Protein AF-A0A1A8KL02-F1 (afdb_monomer_lite)

Radius of gyration: 21.23 Å; chains: 1; bounding box: 30×47×62 Å

Sequence (93 aa):
LVYTEPEADDDFPSKITSKFNFTERDLDRHVDFNIRGDDVMVFLHIQKTGGTTFGRHLVKNIQLEQPCDCLAGQRKCTCHRPGKAESWLFSRF

Secondary structure (DSSP, 8-state):
-PPPPPPP---S-----------HHHH-------TTTT--EE----TTSSHHHHHHHHHHSS--SS--B--TT-S--B-BPTTSS-BSEES--

Foldseek 3Di:
DDDDDDDPPPPDPPDPPDDDDDDPVRVDDDDPDDLQDDAADEDDDDPPPCVVVVVCCVQPPDDDPDGWADDPPDQDTQAHRVPDSDHRYHDSD

Structure (mmCIF, N/CA/C/O backbone):
data_AF-A0A1A8KL02-F1
#
_entry.id   AF-A0A1A8KL02-F1
#
loop_
_atom_site.group_PDB
_atom_site.id
_atom_site.type_symbol
_atom_site.label_atom_id
_atom_site.label_alt_id
_atom_site.label_comp_id
_atom_site.label_asym_id
_atom_site.label_entity_id
_atom_site.label_seq_id
_atom_site.pdbx_PDB_ins_code
_atom_site.Cartn_x
_atom_site.Cartn_y
_atom_site.Cartn_z
_atom_site.occupancy
_atom_site.B_iso_or_equiv
_atom_site.auth_seq_id
_atom_site.auth_comp_id
_atom_site.auth_asym_id
_atom_site.auth_atom_id
_atom_site.pdbx_PDB_model_num
ATOM 1 N N . LEU A 1 1 ? 0.985 31.135 -46.414 1.00 41.50 1 LEU A N 1
ATOM 2 C CA . LEU A 1 1 ? 1.966 30.774 -45.370 1.00 41.50 1 LEU A CA 1
ATOM 3 C C . LEU A 1 1 ? 1.544 29.426 -44.822 1.00 41.50 1 LEU A C 1
ATOM 5 O O . LEU A 1 1 ? 0.522 29.345 -44.157 1.00 41.50 1 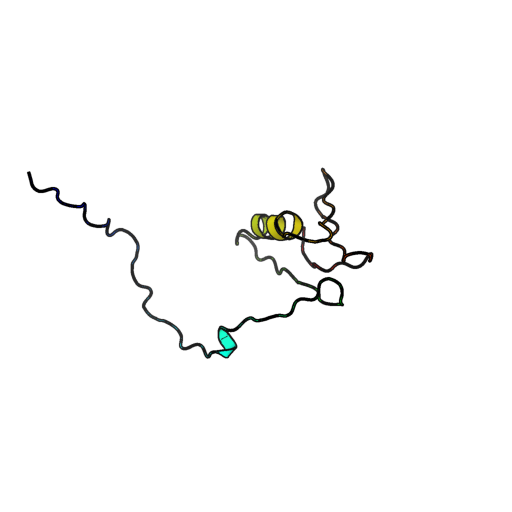LEU A O 1
ATOM 9 N N . VAL A 1 2 ? 2.229 28.372 -45.256 1.00 39.81 2 VAL A N 1
ATOM 10 C CA . VAL A 1 2 ? 1.974 26.993 -44.829 1.00 39.81 2 VAL A CA 1
ATOM 11 C C . VAL A 1 2 ? 2.611 26.844 -43.447 1.00 39.81 2 VAL A C 1
ATOM 13 O O . VAL A 1 2 ? 3.792 27.149 -43.302 1.00 39.81 2 VAL A O 1
ATOM 16 N N . TYR A 1 3 ? 1.825 26.479 -42.435 1.00 44.69 3 TYR A N 1
ATOM 17 C CA . TYR A 1 3 ? 2.342 26.150 -41.108 1.00 44.69 3 TYR A CA 1
ATOM 18 C C . TYR A 1 3 ? 2.996 24.767 -41.180 1.00 44.69 3 TYR A C 1
ATOM 20 O O . TYR A 1 3 ? 2.324 23.785 -41.486 1.00 44.69 3 TYR A O 1
ATOM 28 N N . THR A 1 4 ? 4.300 24.710 -40.931 1.00 52.44 4 THR A N 1
ATOM 29 C CA . THR A 1 4 ? 5.055 23.466 -40.746 1.00 52.44 4 THR A CA 1
ATOM 30 C C . THR A 1 4 ? 4.997 23.103 -39.263 1.00 52.44 4 THR A C 1
ATOM 32 O O . THR A 1 4 ? 5.374 23.927 -38.428 1.00 52.44 4 THR A O 1
ATOM 35 N N . GLU A 1 5 ? 4.497 21.913 -38.922 1.00 53.44 5 GLU A N 1
ATOM 36 C CA . GLU A 1 5 ? 4.584 21.389 -37.553 1.00 53.44 5 GLU A CA 1
ATOM 37 C C . GLU A 1 5 ? 6.048 21.043 -37.227 1.00 53.44 5 GLU A C 1
ATOM 39 O O . GLU A 1 5 ? 6.732 20.492 -38.092 1.00 53.44 5 GLU A O 1
ATOM 44 N N . PRO A 1 6 ? 6.563 21.378 -36.029 1.00 50.09 6 PRO A N 1
ATOM 45 C CA . PRO A 1 6 ? 7.933 21.044 -35.672 1.00 50.09 6 PRO A CA 1
ATOM 46 C C . PRO A 1 6 ? 8.077 19.529 -35.485 1.00 50.09 6 PRO A C 1
ATOM 48 O O . PRO A 1 6 ? 7.310 18.905 -34.750 1.00 50.09 6 PRO A O 1
ATOM 51 N N . GLU A 1 7 ? 9.057 18.956 -36.184 1.00 49.19 7 GLU A N 1
ATOM 52 C CA . GLU A 1 7 ? 9.464 17.555 -36.085 1.00 49.19 7 GLU A CA 1
ATOM 53 C C . GLU A 1 7 ? 9.865 17.231 -34.639 1.00 49.19 7 GLU A C 1
ATOM 55 O O . GLU A 1 7 ? 10.527 18.025 -33.971 1.00 49.19 7 GLU A O 1
ATOM 60 N N . ALA A 1 8 ? 9.411 16.080 -34.138 1.00 52.38 8 ALA A N 1
ATOM 61 C CA . ALA A 1 8 ? 9.672 15.638 -32.776 1.00 52.38 8 ALA A CA 1
ATOM 62 C C . ALA A 1 8 ? 11.185 15.527 -32.519 1.00 52.38 8 ALA A C 1
ATOM 64 O O . ALA A 1 8 ? 11.879 14.819 -33.245 1.00 52.38 8 ALA A O 1
ATOM 65 N N . ASP A 1 9 ? 11.664 16.209 -31.474 1.00 50.84 9 ASP A N 1
ATOM 66 C CA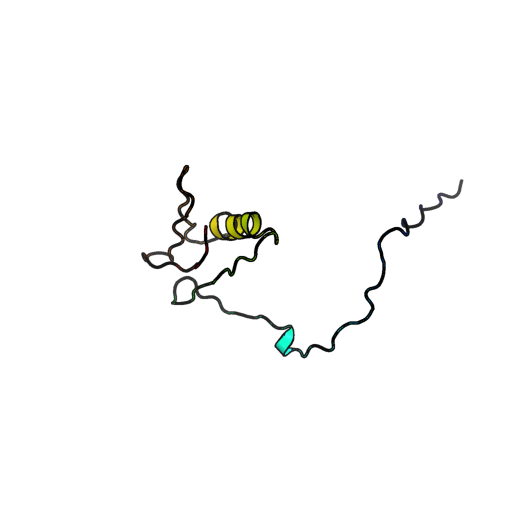 . ASP A 1 9 ? 13.053 16.169 -31.015 1.00 50.84 9 ASP A CA 1
ATOM 67 C C . ASP A 1 9 ? 13.532 14.718 -30.797 1.00 50.84 9 ASP A C 1
ATOM 69 O O . ASP A 1 9 ? 13.068 13.999 -29.907 1.00 50.84 9 ASP A O 1
ATOM 73 N N . ASP A 1 10 ? 14.489 14.307 -31.629 1.00 54.91 10 ASP A N 1
ATOM 74 C CA . ASP A 1 10 ? 15.103 12.976 -31.723 1.00 54.91 10 ASP A CA 1
ATOM 75 C C . ASP A 1 10 ? 16.253 12.802 -30.696 1.00 54.91 10 ASP A C 1
ATOM 77 O O . ASP A 1 10 ? 17.355 12.378 -31.039 1.00 54.91 10 ASP A O 1
ATOM 81 N N . ASP A 1 11 ? 16.027 13.169 -29.423 1.00 51.78 11 ASP A N 1
ATOM 82 C CA . ASP A 1 11 ? 17.019 13.030 -28.326 1.00 51.78 11 ASP A CA 1
ATOM 83 C C . ASP A 1 11 ? 16.476 12.269 -27.100 1.00 51.78 11 ASP A C 1
ATOM 85 O O . ASP A 1 11 ? 16.821 12.522 -25.947 1.00 51.78 11 ASP A O 1
ATOM 89 N N . PHE A 1 12 ? 15.618 11.275 -27.336 1.00 55.28 12 PHE A N 1
ATOM 90 C CA . PHE A 1 12 ? 15.446 10.171 -26.390 1.00 55.28 12 PHE A CA 1
ATOM 91 C C . PHE A 1 12 ? 16.114 8.930 -26.983 1.00 55.28 12 PHE A C 1
ATOM 93 O O . PHE A 1 12 ? 15.871 8.640 -28.157 1.00 55.28 12 PHE A O 1
ATOM 100 N N . PRO A 1 13 ? 16.910 8.153 -26.215 1.00 53.81 13 PRO A N 1
ATOM 101 C CA . PRO A 1 13 ? 17.473 6.893 -26.686 1.00 53.81 13 PRO A CA 1
ATOM 102 C C . PRO A 1 13 ? 16.330 5.905 -26.938 1.00 53.81 13 PRO A C 1
ATOM 104 O O . PRO A 1 13 ? 15.898 5.131 -26.082 1.00 53.81 13 PRO A O 1
ATOM 107 N N . SER A 1 14 ? 15.799 5.988 -28.147 1.00 63.00 14 SER A N 1
ATOM 108 C CA . SER A 1 14 ? 14.708 5.193 -28.651 1.00 63.00 14 SER A CA 1
ATOM 109 C C . SER A 1 14 ? 15.232 3.792 -28.922 1.00 63.00 14 SER A C 1
ATOM 111 O O . SER A 1 14 ? 16.137 3.618 -29.732 1.00 63.00 14 SER A O 1
ATOM 113 N N . LYS A 1 15 ? 14.562 2.804 -28.312 1.00 58.16 15 LYS A N 1
ATOM 114 C CA . LYS A 1 15 ? 14.568 1.362 -28.635 1.00 58.16 15 LYS A CA 1
ATOM 115 C C . LYS A 1 15 ? 15.565 0.488 -27.865 1.00 58.16 15 LYS A C 1
ATOM 117 O O . LYS A 1 15 ? 16.493 -0.085 -28.423 1.00 58.16 15 LYS A O 1
ATOM 122 N N . ILE A 1 16 ? 15.222 0.195 -26.608 1.00 64.25 16 ILE A N 1
ATOM 123 C CA . ILE A 1 16 ? 15.472 -1.148 -26.057 1.00 64.25 16 ILE A CA 1
ATOM 124 C C . ILE A 1 16 ? 14.494 -2.105 -26.762 1.00 64.25 16 ILE A C 1
ATOM 126 O O . ILE A 1 16 ? 13.325 -2.203 -26.396 1.00 64.25 16 ILE A O 1
ATOM 130 N N . THR A 1 17 ? 14.942 -2.759 -27.833 1.00 66.88 17 THR A N 1
ATOM 131 C CA . THR A 1 17 ? 14.110 -3.600 -28.721 1.00 66.88 17 THR A CA 1
ATOM 132 C C . THR A 1 17 ? 14.081 -5.086 -28.371 1.00 66.88 17 THR A C 1
ATOM 134 O O . THR A 1 17 ? 13.536 -5.873 -29.138 1.00 66.88 17 THR A O 1
ATOM 137 N N . SER A 1 18 ? 14.598 -5.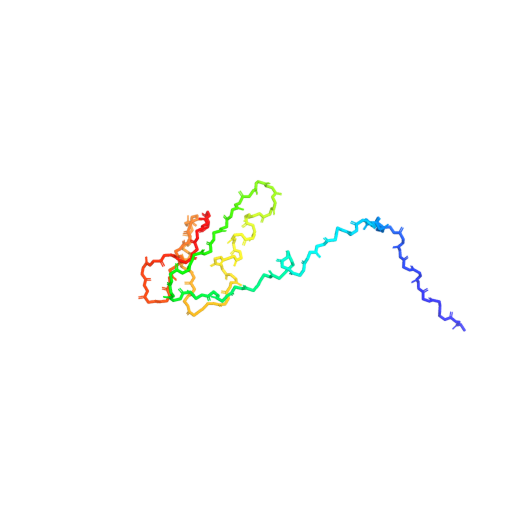501 -27.215 1.00 81.75 18 SER A N 1
ATOM 138 C CA . SER A 1 18 ? 14.449 -6.887 -26.758 1.00 81.75 18 SER A CA 1
ATOM 139 C C . SER A 1 18 ? 13.328 -6.982 -25.725 1.00 81.75 18 SER A C 1
ATOM 141 O O . SER A 1 18 ? 13.554 -6.775 -24.534 1.00 81.75 18 SER A O 1
ATOM 143 N N . LYS A 1 19 ? 12.106 -7.294 -26.175 1.00 87.81 19 LYS A N 1
ATOM 144 C CA . LYS A 1 19 ? 11.012 -7.682 -25.273 1.00 87.81 19 LYS A CA 1
ATOM 145 C C . LYS A 1 19 ? 11.1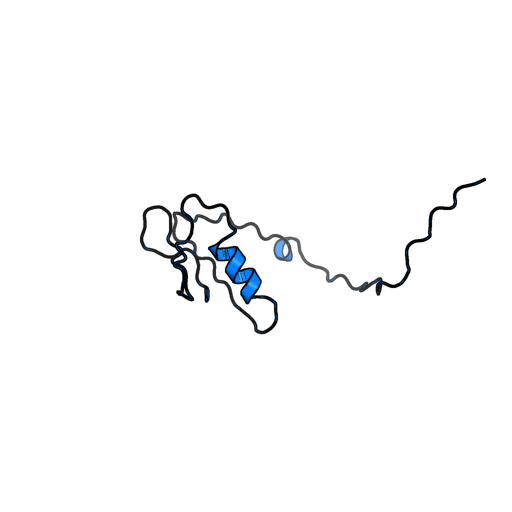76 -9.156 -24.916 1.00 87.81 19 LYS A C 1
ATOM 147 O O . LYS A 1 19 ? 11.199 -10.005 -25.803 1.00 87.81 19 LYS A O 1
ATOM 152 N N . PHE A 1 20 ? 11.297 -9.456 -23.628 1.00 92.38 20 PHE A N 1
ATOM 153 C CA . PHE A 1 20 ? 11.296 -10.835 -23.153 1.00 92.38 20 PHE A CA 1
ATOM 154 C C . PHE A 1 20 ? 9.910 -11.467 -23.362 1.00 92.38 20 PHE A C 1
ATOM 156 O O . PHE A 1 20 ? 8.892 -10.784 -23.229 1.00 92.38 20 PHE A O 1
ATOM 163 N N . ASN A 1 21 ? 9.870 -12.757 -23.708 1.00 93.88 21 ASN A N 1
ATOM 164 C CA . ASN A 1 21 ? 8.619 -13.475 -23.940 1.00 93.88 21 ASN A CA 1
ATOM 165 C C . ASN A 1 21 ? 8.033 -13.961 -22.605 1.00 93.88 21 ASN A C 1
ATOM 167 O O . ASN A 1 21 ? 8.291 -15.082 -22.171 1.00 93.88 21 ASN A O 1
ATOM 171 N N . PHE A 1 22 ? 7.306 -13.071 -21.932 1.00 96.44 22 PHE A N 1
ATOM 172 C CA . PHE A 1 22 ? 6.573 -13.373 -20.704 1.00 96.44 22 PHE A CA 1
ATOM 173 C C . PHE A 1 22 ? 5.299 -14.169 -21.004 1.00 96.44 22 PHE A C 1
ATOM 175 O O . PHE A 1 22 ? 4.598 -13.884 -21.975 1.00 96.44 22 PHE A O 1
ATOM 182 N N . THR A 1 23 ? 4.965 -15.132 -20.145 1.00 96.75 23 THR A N 1
ATOM 183 C CA . THR A 1 23 ? 3.651 -15.785 -20.174 1.00 96.75 23 THR A CA 1
ATOM 184 C C . THR A 1 23 ? 2.584 -14.868 -19.572 1.00 96.75 23 THR A C 1
ATOM 186 O O . THR A 1 23 ? 2.896 -13.950 -18.813 1.00 96.75 23 THR A O 1
ATOM 189 N N . GLU A 1 24 ? 1.305 -15.138 -19.838 1.00 96.00 24 GLU A N 1
ATOM 190 C CA . GLU A 1 24 ? 0.200 -14.399 -19.204 1.00 96.00 24 GLU A CA 1
ATOM 191 C C . GLU A 1 24 ? 0.296 -14.425 -17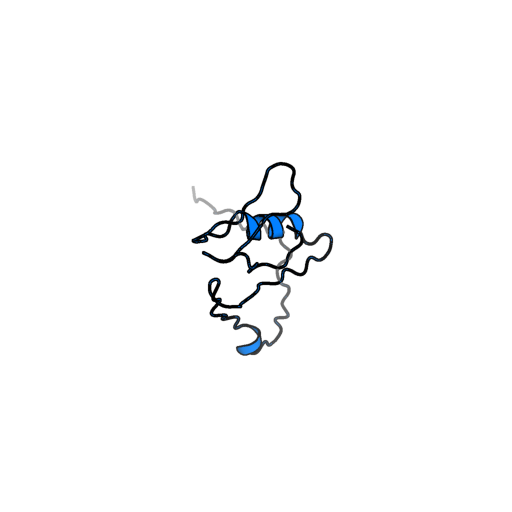.672 1.00 96.00 24 GLU A C 1
ATOM 193 O O . GLU A 1 24 ? 0.080 -13.408 -17.021 1.00 96.00 24 GLU A O 1
ATOM 198 N N . ARG A 1 25 ? 0.732 -15.553 -17.094 1.00 95.50 25 ARG A N 1
ATOM 199 C CA . ARG A 1 25 ? 0.918 -15.700 -15.641 1.00 95.50 25 ARG A CA 1
ATOM 200 C C . ARG A 1 25 ? 2.048 -14.828 -15.092 1.00 95.50 25 ARG A C 1
ATOM 202 O O . ARG A 1 25 ? 2.014 -14.435 -13.929 1.00 95.50 25 ARG A O 1
ATOM 209 N N . ASP A 1 26 ? 3.061 -14.518 -15.898 1.00 95.81 26 ASP A N 1
ATOM 210 C CA . ASP A 1 26 ? 4.165 -13.654 -15.469 1.00 95.81 26 ASP A CA 1
ATOM 211 C C . ASP A 1 26 ? 3.738 -12.188 -15.381 1.00 95.81 26 ASP A C 1
ATOM 213 O O . ASP A 1 26 ? 4.308 -11.443 -14.583 1.00 95.81 26 ASP A O 1
ATOM 217 N N . LEU A 1 27 ? 2.737 -11.794 -16.171 1.00 96.00 27 LEU A N 1
ATOM 218 C CA . LEU A 1 27 ? 2.243 -10.422 -16.265 1.00 96.00 27 LEU A CA 1
ATOM 219 C C . LEU A 1 27 ? 1.013 -10.177 -15.387 1.00 96.00 27 LEU A C 1
ATOM 221 O O . LEU A 1 27 ? 0.867 -9.082 -14.846 1.00 96.00 27 LEU A O 1
ATOM 225 N N . ASP A 1 28 ? 0.145 -11.176 -15.229 1.00 96.25 28 ASP A N 1
ATOM 226 C CA . ASP A 1 28 ? -1.076 -11.044 -14.444 1.00 96.25 28 ASP A CA 1
ATOM 227 C C . ASP A 1 28 ? -0.768 -11.012 -12.940 1.00 96.25 28 ASP A C 1
ATOM 229 O O . ASP A 1 28 ? -0.172 -11.928 -12.362 1.00 96.25 28 ASP A O 1
ATOM 233 N N . ARG A 1 29 ? -1.144 -9.907 -12.296 1.00 95.12 29 ARG A N 1
ATOM 234 C CA . ARG A 1 29 ? -0.994 -9.676 -10.855 1.00 95.12 29 ARG A CA 1
ATOM 235 C C . ARG A 1 29 ? -2.329 -9.236 -10.283 1.00 95.12 29 ARG A C 1
ATOM 237 O O . ARG A 1 29 ? -2.475 -8.121 -9.790 1.00 95.12 29 ARG A O 1
ATOM 244 N N . HIS A 1 30 ? -3.302 -10.132 -10.359 1.00 96.19 30 HIS A N 1
ATOM 245 C CA . HIS A 1 30 ? -4.566 -9.971 -9.666 1.00 96.19 30 HIS A CA 1
ATOM 246 C C . HIS A 1 30 ? -4.467 -10.529 -8.241 1.00 96.19 30 HIS A C 1
ATOM 248 O O . HIS A 1 30 ? -4.160 -11.703 -8.040 1.00 96.19 30 HIS A O 1
ATOM 254 N N . VAL A 1 31 ? -4.712 -9.675 -7.249 1.00 96.00 31 VAL A N 1
ATOM 255 C CA . VAL A 1 31 ? -4.772 -10.045 -5.830 1.00 96.00 31 VAL A CA 1
ATOM 256 C C . VAL A 1 31 ? -6.057 -9.460 -5.263 1.00 96.00 31 VAL A C 1
ATOM 258 O O . VAL A 1 31 ? -6.224 -8.240 -5.263 1.00 96.00 31 VAL A O 1
ATOM 261 N N . ASP A 1 32 ? -6.947 -10.321 -4.775 1.00 96.94 32 ASP A N 1
ATOM 262 C CA . ASP A 1 32 ? -8.137 -9.904 -4.032 1.00 96.94 32 ASP A CA 1
ATOM 263 C C . ASP A 1 32 ? -7.735 -9.569 -2.590 1.00 96.94 32 ASP A C 1
ATOM 265 O O . ASP A 1 32 ? -7.800 -10.400 -1.688 1.00 96.94 32 ASP A O 1
ATOM 269 N N . PHE A 1 33 ? -7.176 -8.373 -2.404 1.00 96.94 33 PHE A N 1
ATOM 270 C CA . PHE A 1 33 ? -6.629 -7.952 -1.120 1.00 96.94 33 PHE A CA 1
ATOM 271 C C . PHE A 1 33 ? -7.745 -7.616 -0.126 1.00 96.94 33 PHE A C 1
ATOM 273 O O . PHE A 1 33 ? -8.452 -6.615 -0.274 1.00 96.94 33 PHE A O 1
ATOM 280 N N . ASN A 1 34 ? -7.837 -8.391 0.953 1.00 97.44 34 ASN A N 1
ATOM 281 C CA . ASN A 1 34 ? -8.807 -8.184 2.015 1.00 97.44 34 ASN A CA 1
ATOM 282 C C . ASN A 1 34 ? -8.165 -7.531 3.249 1.00 97.44 34 ASN A C 1
ATOM 284 O O . ASN A 1 34 ? -7.693 -8.196 4.175 1.00 97.44 34 ASN A O 1
ATOM 288 N N . ILE A 1 35 ? -8.242 -6.199 3.325 1.00 96.88 35 ILE A N 1
ATOM 289 C CA . ILE A 1 35 ? -7.681 -5.428 4.447 1.00 96.88 35 ILE A CA 1
ATOM 290 C C . ILE A 1 35 ? -8.301 -5.781 5.812 1.00 96.88 35 ILE A C 1
ATOM 292 O O . ILE A 1 35 ? -7.636 -5.661 6.841 1.00 96.88 35 ILE A O 1
ATOM 296 N N . ARG A 1 36 ? -9.564 -6.230 5.845 1.00 97.00 36 ARG A N 1
ATOM 297 C CA . ARG A 1 36 ? -10.265 -6.632 7.081 1.00 97.00 36 ARG A CA 1
ATOM 298 C C . ARG A 1 36 ? -9.945 -8.072 7.506 1.00 97.00 36 ARG A C 1
ATOM 300 O O . ARG A 1 36 ? -10.136 -8.406 8.680 1.00 97.00 36 ARG A O 1
ATOM 307 N N . GLY A 1 37 ? -9.499 -8.893 6.554 1.00 96.56 37 GLY A N 1
ATOM 308 C CA . GLY A 1 37 ? -9.057 -10.272 6.748 1.00 96.56 37 GLY A CA 1
ATOM 309 C C . GLY A 1 37 ? -7.669 -10.340 7.375 1.00 96.56 37 GLY A C 1
ATOM 310 O O . GLY A 1 37 ? -7.349 -9.538 8.251 1.00 96.56 37 GLY A O 1
ATOM 311 N N . ASP A 1 38 ? -6.852 -11.280 6.903 1.00 97.31 38 ASP A N 1
ATOM 312 C CA . ASP A 1 38 ? -5.528 -11.575 7.467 1.00 97.31 38 ASP A CA 1
ATOM 313 C C . ASP A 1 38 ? -4.372 -11.201 6.523 1.00 97.31 38 ASP A C 1
ATOM 315 O O . ASP A 1 38 ? -3.200 -11.380 6.856 1.00 97.31 38 ASP A O 1
ATOM 319 N N . ASP A 1 39 ? -4.674 -10.586 5.376 1.00 98.25 39 ASP A N 1
ATOM 320 C CA . ASP A 1 39 ? -3.674 -10.237 4.367 1.00 98.25 39 ASP A CA 1
ATOM 321 C C . ASP A 1 39 ? -2.730 -9.138 4.856 1.00 98.25 39 ASP A C 1
ATOM 323 O O . ASP A 1 39 ? -3.160 -8.165 5.486 1.00 98.25 39 ASP A O 1
ATOM 327 N N . VAL A 1 40 ? -1.439 -9.278 4.547 1.00 98.06 40 VAL A N 1
ATOM 328 C CA . VAL A 1 40 ? -0.403 -8.294 4.881 1.00 98.06 40 VAL A CA 1
ATOM 329 C C . VAL A 1 40 ? 0.395 -7.947 3.633 1.00 98.06 40 VAL A C 1
ATOM 331 O O . VAL A 1 40 ? 1.017 -8.811 3.016 1.00 98.06 40 VAL A O 1
ATOM 334 N N . MET A 1 41 ? 0.439 -6.661 3.289 1.00 98.00 41 MET A N 1
ATOM 335 C CA . MET A 1 41 ? 1.344 -6.160 2.262 1.00 98.00 41 MET A CA 1
ATOM 336 C C . MET A 1 41 ? 2.732 -5.940 2.865 1.00 98.00 41 MET A C 1
ATOM 338 O O . MET A 1 41 ? 2.882 -5.266 3.885 1.00 98.00 41 MET A O 1
ATOM 342 N N . VAL A 1 42 ? 3.766 -6.472 2.217 1.00 98.19 42 VAL A N 1
ATOM 343 C CA . VAL A 1 42 ? 5.159 -6.334 2.657 1.00 98.19 42 VAL A CA 1
ATOM 344 C C . VAL A 1 42 ? 5.917 -5.470 1.661 1.00 98.19 42 VAL A C 1
ATOM 346 O O . VAL A 1 42 ? 6.088 -5.846 0.504 1.00 98.19 42 VAL A O 1
ATOM 349 N N . PHE A 1 43 ? 6.407 -4.314 2.110 1.00 98.19 43 PHE A N 1
ATOM 350 C CA . PHE A 1 43 ? 7.239 -3.450 1.279 1.00 98.19 43 PHE A CA 1
ATOM 351 C C . PHE A 1 43 ? 8.727 -3.687 1.557 1.00 98.19 43 PHE A C 1
ATOM 353 O O . PHE A 1 43 ? 9.290 -3.184 2.534 1.00 98.19 43 PHE A O 1
ATOM 360 N N . LEU A 1 44 ? 9.381 -4.426 0.657 1.00 98.00 44 LEU A N 1
ATOM 361 C CA . LEU A 1 44 ? 10.829 -4.616 0.676 1.00 98.00 44 LEU A CA 1
ATOM 362 C C . LEU A 1 44 ? 11.538 -3.378 0.103 1.00 98.00 44 LEU A C 1
ATOM 364 O O . LEU A 1 44 ? 11.527 -3.128 -1.101 1.00 98.00 44 LEU A O 1
ATOM 368 N N . HIS A 1 45 ? 12.177 -2.599 0.973 1.00 97.19 45 HIS A N 1
ATOM 369 C CA . HIS A 1 45 ? 12.842 -1.355 0.590 1.00 97.19 45 HIS A CA 1
ATOM 370 C C . HIS A 1 45 ? 14.321 -1.571 0.232 1.00 97.19 45 HIS A C 1
ATOM 372 O O . HIS A 1 45 ? 15.143 -1.868 1.098 1.00 97.19 45 HIS A O 1
ATOM 378 N N . ILE A 1 46 ? 14.667 -1.332 -1.037 1.00 97.56 46 ILE A N 1
ATOM 379 C CA . ILE A 1 46 ? 16.046 -1.337 -1.551 1.00 97.56 46 ILE A CA 1
ATOM 380 C C . ILE A 1 46 ? 16.612 0.091 -1.554 1.00 97.56 46 ILE A C 1
ATOM 382 O O . ILE A 1 46 ? 15.906 1.067 -1.802 1.00 97.56 46 ILE A O 1
ATOM 386 N N . GLN A 1 47 ? 17.900 0.239 -1.248 1.00 97.50 47 GLN A N 1
ATOM 387 C CA . GLN A 1 47 ? 18.527 1.555 -1.147 1.00 97.50 47 GLN A CA 1
ATOM 388 C C . GLN A 1 47 ? 18.523 2.304 -2.486 1.00 97.50 47 GLN A C 1
ATOM 390 O O . GLN A 1 47 ? 18.759 1.724 -3.539 1.00 97.50 47 GLN A O 1
ATOM 395 N N . LYS A 1 48 ? 18.315 3.627 -2.417 1.00 97.19 48 LYS A N 1
ATOM 396 C CA . LYS A 1 48 ? 18.386 4.568 -3.554 1.00 97.19 48 LYS A CA 1
ATOM 397 C C . LYS A 1 48 ? 17.379 4.316 -4.691 1.00 97.19 48 LYS A C 1
ATOM 399 O O . LYS A 1 48 ? 17.507 4.930 -5.739 1.00 97.19 48 LYS A O 1
ATOM 404 N N . THR A 1 49 ? 16.321 3.539 -4.456 1.00 97.81 49 THR A N 1
ATOM 405 C CA . THR A 1 49 ? 15.242 3.296 -5.439 1.00 97.81 49 THR A CA 1
ATOM 406 C C . THR A 1 49 ? 14.006 4.181 -5.231 1.00 97.81 49 THR A C 1
ATOM 408 O O . THR A 1 49 ? 12.917 3.868 -5.697 1.00 97.81 49 THR A O 1
ATOM 411 N N . GLY A 1 50 ? 14.131 5.274 -4.470 1.00 97.62 50 GLY A N 1
ATOM 412 C CA . GLY A 1 50 ? 12.989 6.139 -4.142 1.00 97.62 50 GLY A CA 1
ATOM 413 C C . GLY A 1 50 ? 12.027 5.554 -3.097 1.00 97.62 50 GLY A C 1
ATOM 414 O O . GLY A 1 50 ? 10.960 6.120 -2.862 1.00 97.62 50 GLY A O 1
ATOM 415 N N . GLY A 1 51 ? 12.404 4.472 -2.407 1.00 97.25 51 GLY A N 1
ATOM 416 C CA . GLY A 1 51 ? 11.530 3.806 -1.438 1.00 97.25 51 GLY A CA 1
ATOM 417 C C . GLY A 1 51 ? 11.123 4.651 -0.223 1.00 97.25 51 GLY A C 1
ATOM 418 O O . GLY A 1 51 ? 10.094 4.380 0.385 1.00 97.25 51 GLY A O 1
ATOM 419 N N . THR A 1 52 ? 11.849 5.729 0.099 1.00 95.50 52 THR A N 1
ATOM 420 C CA . THR A 1 52 ? 11.400 6.734 1.083 1.00 95.50 52 THR A CA 1
ATOM 421 C C . THR A 1 52 ? 10.123 7.442 0.626 1.00 95.50 52 THR A C 1
ATOM 423 O O . THR A 1 52 ? 9.195 7.618 1.414 1.00 95.50 52 THR A O 1
ATOM 426 N N . THR A 1 53 ? 10.077 7.862 -0.639 1.00 96.81 53 THR A N 1
ATOM 427 C CA . THR A 1 53 ? 8.904 8.518 -1.223 1.00 96.81 53 THR A CA 1
ATOM 428 C C . THR A 1 53 ? 7.782 7.506 -1.366 1.00 96.81 53 THR A C 1
ATOM 430 O O . THR A 1 53 ? 6.690 7.740 -0.860 1.00 96.81 53 THR A O 1
ATOM 433 N N . PHE A 1 54 ? 8.073 6.346 -1.960 1.00 97.69 54 PHE A N 1
ATOM 434 C CA . PHE A 1 54 ? 7.078 5.294 -2.151 1.00 97.69 54 PHE A CA 1
ATOM 435 C C . PHE A 1 54 ? 6.453 4.836 -0.825 1.00 97.69 54 PHE A C 1
ATOM 437 O O . PHE A 1 54 ? 5.235 4.847 -0.687 1.00 97.69 54 PHE A O 1
ATOM 444 N N . GLY A 1 55 ? 7.266 4.554 0.198 1.00 96.56 55 GLY A N 1
ATOM 445 C CA . GLY A 1 55 ? 6.776 4.177 1.525 1.00 96.56 55 GLY A CA 1
ATOM 446 C C . GLY A 1 55 ? 5.889 5.247 2.166 1.00 96.56 55 GLY A C 1
ATOM 447 O O . GLY A 1 55 ? 4.870 4.918 2.765 1.00 96.56 55 GLY A O 1
ATOM 448 N N . ARG A 1 56 ? 6.198 6.538 1.968 1.00 95.56 56 ARG A N 1
ATOM 449 C CA . ARG A 1 56 ? 5.325 7.638 2.408 1.00 95.56 56 ARG A CA 1
ATOM 450 C C . ARG A 1 56 ? 3.963 7.608 1.709 1.00 95.56 56 ARG A C 1
ATOM 452 O O . ARG A 1 56 ? 2.965 7.890 2.364 1.00 95.56 56 ARG A O 1
ATOM 459 N N . HIS A 1 57 ? 3.912 7.279 0.417 1.00 96.94 57 HIS A N 1
ATOM 460 C CA . HIS A 1 57 ? 2.643 7.119 -0.296 1.00 96.94 57 HIS A CA 1
ATOM 461 C C . HIS A 1 57 ? 1.817 5.956 0.265 1.00 96.94 57 HIS A C 1
ATOM 463 O O . HIS A 1 57 ? 0.612 6.124 0.420 1.00 96.94 57 HIS A O 1
ATOM 469 N N . LEU A 1 58 ? 2.448 4.839 0.647 1.00 97.31 58 LEU A N 1
ATOM 470 C CA . LEU A 1 58 ? 1.734 3.691 1.223 1.00 97.31 58 LEU A CA 1
ATOM 471 C C . LEU A 1 58 ? 0.984 4.042 2.515 1.00 97.31 58 LEU A C 1
ATOM 473 O O . LEU A 1 58 ? -0.128 3.571 2.719 1.00 97.31 58 LEU A O 1
ATOM 477 N N . VAL A 1 59 ? 1.574 4.882 3.370 1.00 96.69 59 VAL A N 1
ATOM 478 C CA . VAL A 1 59 ? 0.990 5.221 4.680 1.00 96.69 59 VAL A CA 1
ATOM 479 C C . VAL A 1 59 ? 0.137 6.494 4.681 1.00 96.69 59 VAL A C 1
ATOM 481 O O . VAL A 1 59 ? -0.600 6.718 5.634 1.00 96.69 59 VAL A O 1
ATOM 484 N N . LYS A 1 60 ? 0.225 7.351 3.651 1.00 95.62 60 LYS A N 1
ATOM 485 C CA . LYS A 1 60 ? -0.496 8.646 3.609 1.00 95.62 60 LYS A CA 1
ATOM 486 C C . LYS A 1 60 ? -1.436 8.840 2.425 1.00 95.62 60 LYS A C 1
ATOM 488 O O . LYS A 1 60 ? -2.320 9.681 2.520 1.00 95.62 60 LYS A O 1
ATOM 493 N N . ASN A 1 61 ? -1.236 8.118 1.323 1.00 96.12 61 ASN A N 1
ATOM 494 C CA . ASN A 1 61 ? -1.854 8.445 0.034 1.00 96.12 61 ASN A CA 1
ATOM 495 C C . ASN A 1 61 ? -2.649 7.278 -0.578 1.00 96.12 61 ASN A C 1
ATOM 497 O O . ASN A 1 61 ? -2.949 7.310 -1.768 1.00 96.12 61 ASN A O 1
ATOM 501 N N . ILE A 1 62 ? -2.991 6.258 0.214 1.00 95.88 62 ILE A N 1
ATOM 502 C CA . ILE A 1 62 ? -3.968 5.231 -0.167 1.00 95.88 62 ILE A CA 1
ATOM 503 C C . ILE A 1 62 ? -5.319 5.627 0.429 1.00 95.88 62 ILE A C 1
ATOM 505 O O . ILE A 1 62 ? -5.405 5.972 1.608 1.00 95.88 62 ILE A O 1
ATOM 509 N N . GLN A 1 63 ? -6.377 5.579 -0.379 1.00 95.25 63 GLN A N 1
ATOM 510 C CA . GLN A 1 63 ? -7.734 5.818 0.097 1.00 95.25 63 GLN A CA 1
ATOM 511 C C . GLN A 1 63 ? -8.232 4.579 0.849 1.00 95.25 63 GLN A C 1
ATOM 513 O O . GLN A 1 63 ? -8.558 3.561 0.244 1.00 95.25 63 GLN A O 1
ATOM 518 N N . LEU A 1 64 ? -8.254 4.670 2.177 1.00 94.75 64 LEU A N 1
ATOM 519 C CA . LEU A 1 64 ? -8.637 3.591 3.082 1.00 94.75 64 LEU A CA 1
ATOM 520 C C . LEU A 1 64 ? -9.875 3.989 3.879 1.00 94.75 64 LEU A C 1
ATOM 522 O O . LEU A 1 64 ? -10.057 5.160 4.203 1.00 94.75 64 LEU A O 1
ATOM 526 N N . GLU A 1 65 ? -10.683 3.000 4.254 1.00 94.56 65 GLU A N 1
ATOM 527 C CA . GLU A 1 65 ? -11.778 3.200 5.209 1.00 94.56 65 GLU A CA 1
ATOM 528 C C . GLU A 1 65 ? -11.254 3.686 6.570 1.00 94.56 65 GLU A C 1
ATOM 530 O O . GLU A 1 65 ? -11.818 4.601 7.163 1.00 94.56 65 GLU A O 1
ATOM 535 N N . GLN A 1 66 ? -10.144 3.100 7.033 1.00 96.19 66 GLN A N 1
ATOM 536 C CA . GLN A 1 66 ? -9.400 3.540 8.210 1.00 96.19 66 GLN A CA 1
ATOM 537 C C . GLN A 1 66 ? -7.973 3.925 7.775 1.00 96.19 66 GLN A C 1
ATOM 539 O O . GLN A 1 66 ? -7.191 3.036 7.426 1.00 96.19 66 GLN A O 1
ATOM 544 N N . PRO A 1 67 ? -7.627 5.225 7.748 1.00 96.94 67 PRO A N 1
ATOM 545 C CA . PRO A 1 67 ? -6.277 5.688 7.425 1.00 96.94 67 PRO A CA 1
ATOM 546 C C . PRO A 1 67 ? -5.231 5.238 8.454 1.00 96.94 67 PRO A C 1
ATOM 548 O O . PRO A 1 67 ? -5.566 4.889 9.584 1.00 96.94 67 PRO A O 1
ATOM 551 N N . CYS A 1 68 ? -3.948 5.284 8.084 1.00 97.25 68 CYS A N 1
ATOM 552 C CA . CYS A 1 68 ? -2.871 5.087 9.052 1.00 97.25 68 CYS A CA 1
ATOM 553 C C . CYS A 1 68 ? -2.705 6.311 9.964 1.00 97.25 68 CYS A C 1
ATOM 555 O O . CYS A 1 68 ? -2.720 7.453 9.498 1.00 97.25 68 CYS A O 1
ATOM 557 N N . ASP A 1 69 ? -2.403 6.071 11.238 1.00 96.31 69 ASP A N 1
ATOM 558 C CA . ASP A 1 69 ? -2.109 7.128 12.202 1.00 96.31 69 ASP A CA 1
ATOM 559 C C . ASP A 1 69 ? -0.622 7.497 12.163 1.00 96.31 69 ASP A C 1
ATOM 561 O O . ASP A 1 69 ? 0.246 6.755 12.632 1.00 96.31 69 ASP A O 1
ATOM 565 N N . CYS A 1 70 ? -0.314 8.664 11.597 1.00 95.38 70 CYS A N 1
ATOM 566 C CA . CYS A 1 70 ? 1.046 9.186 11.467 1.00 95.38 70 CYS A CA 1
ATOM 567 C C . CYS A 1 70 ? 1.251 10.425 12.353 1.00 95.38 70 CYS A C 1
ATOM 569 O O . CYS A 1 70 ? 1.032 11.555 11.910 1.00 95.38 70 CYS A O 1
ATOM 571 N N . LEU A 1 71 ? 1.715 10.233 13.588 1.00 92.12 71 LEU A N 1
ATOM 572 C CA . LEU A 1 71 ? 1.975 11.338 14.516 1.00 92.12 71 LEU A CA 1
ATOM 573 C C . LEU A 1 71 ? 3.204 12.159 14.097 1.00 92.12 71 LEU A C 1
ATOM 575 O O . LEU A 1 71 ? 4.253 11.617 13.736 1.00 92.12 71 LEU A O 1
ATOM 579 N N . ALA A 1 72 ? 3.096 13.488 14.181 1.00 88.06 72 ALA A N 1
ATOM 580 C CA . ALA A 1 72 ? 4.217 14.382 13.908 1.00 88.06 72 ALA A CA 1
ATOM 581 C C . ALA A 1 72 ? 5.400 14.070 14.846 1.00 88.06 72 ALA A C 1
ATOM 583 O O . ALA A 1 72 ? 5.230 13.895 16.049 1.00 88.06 72 ALA A O 1
ATOM 584 N N . GLY A 1 73 ? 6.607 13.975 14.283 1.00 85.81 73 GLY A N 1
ATOM 585 C CA . GLY A 1 73 ? 7.823 13.618 15.023 1.00 85.81 73 GLY A CA 1
ATOM 586 C C . GLY A 1 73 ? 8.100 12.112 15.122 1.00 85.81 73 GLY A C 1
ATOM 587 O O . GLY A 1 73 ? 9.245 11.732 15.365 1.00 85.81 73 GLY A O 1
ATOM 588 N N . GLN A 1 74 ? 7.118 11.244 14.851 1.00 87.75 74 GLN A N 1
ATOM 589 C CA . GLN A 1 74 ? 7.359 9.806 14.750 1.00 87.75 74 GLN A CA 1
ATOM 590 C C . GLN A 1 74 ? 7.828 9.423 13.344 1.00 87.75 74 GLN A C 1
ATOM 592 O O . GLN A 1 74 ? 7.356 9.935 12.330 1.00 87.75 74 GLN A O 1
ATOM 597 N N . ARG A 1 75 ? 8.798 8.503 13.281 1.00 84.19 75 ARG A N 1
ATOM 598 C CA . ARG A 1 75 ? 9.297 7.950 12.010 1.00 84.19 75 ARG A CA 1
ATOM 599 C C . ARG A 1 75 ? 8.408 6.837 11.452 1.00 84.19 75 ARG A C 1
ATOM 601 O O . ARG A 1 75 ? 8.570 6.509 10.282 1.00 84.19 75 ARG A O 1
ATOM 608 N N . LYS A 1 76 ? 7.544 6.268 12.297 1.00 91.81 76 LYS A N 1
ATOM 609 C CA . LYS A 1 76 ? 6.673 5.133 12.009 1.00 91.81 76 LYS A CA 1
ATOM 610 C C . LYS A 1 76 ? 5.217 5.541 12.235 1.00 91.81 76 LYS A C 1
ATOM 612 O O . LYS A 1 76 ? 4.916 6.169 13.246 1.00 91.81 76 LYS A O 1
ATOM 617 N N . CYS A 1 77 ? 4.356 5.175 11.307 1.00 96.38 77 CYS A N 1
ATOM 618 C CA . CYS A 1 77 ? 2.915 5.272 11.352 1.00 96.38 77 CYS A CA 1
ATOM 619 C C . CYS A 1 77 ? 2.316 3.951 11.840 1.00 96.38 77 CYS A C 1
ATOM 621 O O . CYS A 1 77 ? 2.901 2.872 11.706 1.00 96.38 77 CYS A O 1
ATOM 623 N N . THR A 1 78 ? 1.111 4.037 12.384 1.00 96.94 78 THR A N 1
ATOM 624 C CA . THR A 1 78 ? 0.340 2.874 12.816 1.00 96.94 78 THR A CA 1
ATOM 625 C C . THR A 1 78 ? -0.720 2.571 11.761 1.00 96.94 78 THR A C 1
ATOM 627 O O . THR A 1 78 ? -1.692 3.304 11.623 1.00 96.94 78 THR A O 1
ATOM 630 N N . CYS A 1 79 ? -0.511 1.512 10.978 1.00 97.62 79 CYS A N 1
ATOM 631 C CA . CYS A 1 79 ? -1.394 1.112 9.878 1.00 97.62 79 CYS A CA 1
ATOM 632 C C . CYS A 1 79 ? -2.206 -0.125 10.255 1.00 97.62 79 CYS A C 1
ATOM 634 O O . CYS A 1 79 ? -1.901 -1.237 9.817 1.00 97.62 79 CYS A O 1
ATOM 636 N N . HIS A 1 80 ? -3.217 0.072 11.096 1.00 98.00 80 HIS A N 1
ATOM 637 C CA . HIS A 1 80 ? -4.075 -1.012 11.557 1.00 98.00 80 HIS A CA 1
ATOM 638 C C . HIS A 1 80 ? -5.230 -1.313 10.605 1.00 98.00 80 HIS A C 1
ATOM 640 O O . HIS A 1 80 ? -5.682 -0.450 9.852 1.00 98.00 80 HIS A O 1
ATOM 646 N N . ARG A 1 81 ? -5.717 -2.553 10.658 1.00 98.06 81 ARG A N 1
ATOM 647 C CA . ARG A 1 81 ? -6.949 -2.968 9.982 1.00 98.06 81 ARG A CA 1
ATOM 648 C C . ARG A 1 81 ? -8.155 -2.198 10.545 1.00 98.06 81 ARG A C 1
ATOM 650 O O . ARG A 1 81 ? -8.155 -1.868 11.735 1.00 98.06 81 ARG A O 1
ATOM 657 N N . PRO A 1 82 ? -9.214 -1.974 9.744 1.00 97.44 82 PRO A N 1
ATOM 658 C CA . PRO A 1 82 ? -10.454 -1.382 10.239 1.00 97.44 82 PRO A CA 1
ATOM 659 C C . PRO A 1 82 ? -11.019 -2.163 11.434 1.00 97.44 82 PRO A C 1
ATOM 661 O O . PRO A 1 82 ? -11.334 -3.347 11.315 1.00 97.44 82 PRO A O 1
ATOM 664 N N . GLY A 1 83 ? -11.128 -1.508 12.593 1.00 95.75 83 GLY A N 1
ATOM 665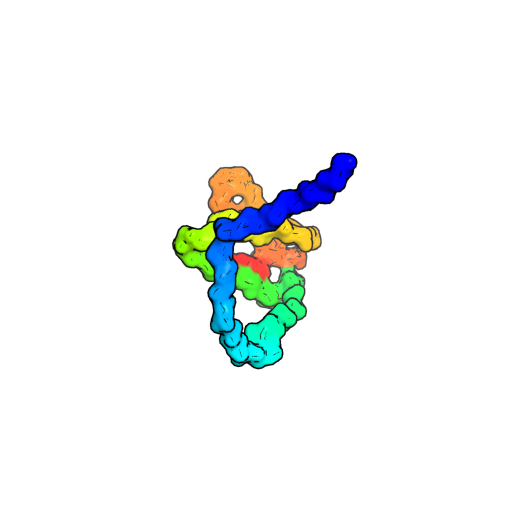 C CA . GLY A 1 83 ? -11.711 -2.095 13.808 1.00 95.75 83 GLY A CA 1
ATOM 666 C C . GLY A 1 83 ? -10.850 -3.128 14.555 1.00 95.75 83 GLY A C 1
ATOM 667 O O . GLY A 1 83 ? -11.353 -3.753 15.487 1.00 95.75 83 GLY A O 1
ATOM 668 N N . LYS A 1 84 ? -9.572 -3.316 14.193 1.00 95.62 84 LYS A N 1
ATOM 669 C CA . LYS A 1 84 ? -8.627 -4.198 14.911 1.00 95.62 84 LYS A CA 1
ATOM 670 C C . LYS A 1 84 ? -7.314 -3.466 15.210 1.00 95.62 84 LYS A C 1
ATOM 672 O O . LYS A 1 84 ? -7.016 -2.449 14.600 1.00 95.62 84 LYS A O 1
ATOM 677 N N . ALA A 1 85 ? -6.503 -4.010 16.117 1.00 95.94 85 ALA A N 1
ATOM 678 C CA . ALA A 1 85 ? -5.167 -3.493 16.451 1.00 95.94 85 ALA A CA 1
ATOM 679 C C . ALA A 1 85 ? -4.024 -4.232 15.717 1.00 95.94 85 ALA A C 1
ATOM 681 O O . ALA A 1 85 ? -2.882 -4.236 16.167 1.00 95.94 85 ALA A O 1
ATOM 682 N N . GLU A 1 86 ? -4.336 -4.902 14.607 1.00 97.62 86 GLU A N 1
ATOM 683 C CA . GLU A 1 86 ? -3.381 -5.663 13.794 1.00 97.62 86 GLU A CA 1
ATOM 684 C C . GLU A 1 86 ? -2.955 -4.846 12.577 1.00 97.62 86 GLU A C 1
ATOM 686 O O . GLU A 1 86 ? -3.785 -4.165 11.976 1.00 97.62 86 GLU A O 1
ATOM 691 N N . SER A 1 87 ? -1.685 -4.933 12.178 1.00 97.56 87 SER A N 1
ATOM 692 C CA . SER A 1 87 ? -1.182 -4.218 11.000 1.00 97.56 87 SER A CA 1
ATOM 693 C C . SER A 1 87 ? -1.454 -4.968 9.697 1.00 97.56 87 SER A C 1
ATOM 695 O O . SER A 1 87 ? -1.150 -6.153 9.592 1.00 97.56 87 SER A O 1
ATOM 697 N N . TRP A 1 88 ? -1.924 -4.255 8.670 1.00 98.00 88 TRP A N 1
ATOM 698 C CA . TRP A 1 88 ? -2.054 -4.778 7.297 1.00 98.00 88 TRP A CA 1
ATOM 699 C C . TRP A 1 88 ? -0.830 -4.467 6.417 1.00 98.00 88 TRP A C 1
ATOM 701 O O . TRP A 1 88 ? -0.714 -4.977 5.304 1.00 98.00 88 TRP A O 1
ATOM 711 N N . LEU A 1 89 ? 0.092 -3.629 6.906 1.00 98.31 89 LEU A N 1
ATOM 712 C CA . LEU A 1 89 ? 1.300 -3.207 6.199 1.00 98.31 89 LEU A CA 1
ATOM 713 C C . LEU A 1 89 ? 2.549 -3.494 7.035 1.00 98.31 89 LEU A C 1
ATOM 715 O O . LEU A 1 89 ? 2.692 -3.001 8.156 1.00 98.31 89 LEU A O 1
ATOM 719 N N . PHE A 1 90 ? 3.496 -4.221 6.447 1.00 98.19 90 PHE A N 1
ATOM 720 C CA . PHE A 1 90 ? 4.852 -4.360 6.959 1.00 98.19 90 PHE A CA 1
ATOM 721 C C . PHE A 1 90 ? 5.802 -3.479 6.143 1.00 98.19 90 PHE A C 1
ATOM 723 O O . PHE A 1 90 ? 6.113 -3.763 4.983 1.00 98.19 90 PHE A O 1
ATOM 730 N N . SER A 1 91 ? 6.259 -2.383 6.748 1.00 96.50 91 SER A N 1
ATOM 731 C CA . SER A 1 91 ? 7.179 -1.434 6.122 1.00 96.50 91 SER A CA 1
ATOM 732 C C . SER A 1 91 ? 8.039 -0.713 7.168 1.00 96.50 91 SER A C 1
ATOM 734 O O . SER A 1 91 ? 7.837 -0.859 8.373 1.00 96.50 91 SER A O 1
ATOM 736 N N . ARG A 1 92 ? 9.015 0.080 6.707 1.00 93.25 92 ARG A N 1
ATOM 737 C CA . ARG A 1 92 ? 9.803 0.976 7.574 1.00 93.25 92 ARG A CA 1
ATOM 738 C C . ARG A 1 92 ? 8.975 2.150 8.124 1.00 93.25 92 ARG A C 1
ATOM 740 O O . ARG A 1 92 ? 9.338 2.685 9.173 1.00 93.25 92 ARG A O 1
ATOM 747 N N . PHE A 1 93 ? 7.987 2.598 7.353 1.00 87.44 93 PHE A N 1
ATOM 748 C CA . PHE A 1 93 ? 7.169 3.776 7.621 1.00 87.44 93 PHE A CA 1
ATOM 749 C C . PHE A 1 93 ? 5.945 3.440 8.440 1.00 87.44 93 PHE A C 1
ATOM 751 O O . PHE A 1 93 ? 5.513 2.268 8.448 1.00 87.44 93 PHE A O 1
#

Organism: Nothobranchius kuhntae (NCBI:txid321403)

pLDDT: mean 87.78, std 16.96, range [39.81, 98.31]

InterPro domains:
  IPR005331 Sulfotransferase [PF03567] (32-78)
  IPR010635 Heparan sulphate 6-sulfotransferase/Protein-tyrosine sulfotransferase [PTHR12812] (9-91)
  IPR027417 P-loop containing nucleoside triphosphate hydrolase [G3DSA:3.40.50.300] (36-93)